Protein AF-A0A534C2X3-F1 (afdb_monomer_lite)

pLDDT: mean 89.67, std 8.49, range [65.94, 98.44]

Structure (mmCIF, N/CA/C/O backbone):
data_AF-A0A534C2X3-F1
#
_entry.id   AF-A0A534C2X3-F1
#
loop_
_atom_site.group_PDB
_atom_site.id
_atom_site.type_symbol
_atom_site.label_atom_id
_atom_site.label_alt_id
_atom_site.label_comp_id
_atom_site.label_asym_id
_atom_site.label_entity_id
_atom_site.label_seq_id
_atom_site.pdbx_PDB_ins_code
_atom_site.Cartn_x
_atom_site.Cartn_y
_atom_site.Cartn_z
_atom_site.occupancy
_atom_site.B_iso_or_equiv
_atom_site.auth_seq_id
_atom_site.auth_comp_id
_atom_site.auth_asym_id
_atom_site.auth_atom_id
_atom_site.pdbx_PDB_model_num
ATOM 1 N N . TYR A 1 1 ? 4.859 9.513 -0.189 1.00 82.31 1 TYR A N 1
ATOM 2 C CA . TYR A 1 1 ? 4.807 8.519 -1.276 1.00 82.31 1 TYR A CA 1
ATOM 3 C C . TYR A 1 1 ? 5.962 8.802 -2.224 1.00 82.31 1 TYR A C 1
ATOM 5 O O . TYR A 1 1 ? 5.995 9.909 -2.742 1.00 82.31 1 TYR A O 1
ATOM 13 N N . ASP A 1 2 ? 6.899 7.862 -2.396 1.00 84.75 2 ASP A N 1
ATOM 14 C CA . ASP A 1 2 ? 8.094 8.044 -3.250 1.00 84.75 2 ASP A CA 1
ATOM 15 C C . ASP A 1 2 ? 7.853 7.684 -4.724 1.00 84.75 2 ASP A C 1
ATOM 17 O O . ASP A 1 2 ? 8.522 8.206 -5.609 1.00 84.75 2 ASP A O 1
ATOM 21 N N . GLY A 1 3 ? 6.857 6.843 -5.009 1.00 88.94 3 GLY A N 1
ATOM 22 C CA . GLY A 1 3 ? 6.516 6.450 -6.374 1.00 88.94 3 GLY A CA 1
ATOM 23 C C . GLY A 1 3 ? 7.283 5.240 -6.917 1.00 88.94 3 GLY A C 1
ATOM 24 O O . GLY A 1 3 ? 8.183 4.705 -6.268 1.00 88.94 3 GLY A O 1
ATOM 25 N N . PRO A 1 4 ? 6.878 4.748 -8.100 1.00 92.38 4 PRO A N 1
ATOM 26 C CA . PRO A 1 4 ? 7.464 3.571 -8.720 1.00 92.38 4 PRO A CA 1
ATOM 27 C C . PRO A 1 4 ? 8.799 3.887 -9.419 1.00 92.38 4 PRO A C 1
ATOM 29 O O . PRO A 1 4 ? 8.900 4.852 -10.169 1.00 92.38 4 PRO A O 1
ATOM 32 N N . CYS A 1 5 ? 9.813 3.039 -9.220 1.00 92.88 5 CYS A N 1
ATOM 33 C CA . CYS A 1 5 ? 11.113 3.116 -9.901 1.00 92.88 5 CYS A CA 1
ATOM 34 C C . CYS A 1 5 ? 11.625 1.705 -10.270 1.00 92.88 5 CYS A C 1
ATOM 36 O O . CYS A 1 5 ? 12.561 1.202 -9.644 1.00 92.88 5 CYS A O 1
ATOM 38 N N . PRO A 1 6 ? 10.970 0.996 -11.211 1.00 94.19 6 PRO A N 1
ATOM 39 C CA . PRO A 1 6 ? 11.429 -0.315 -11.651 1.00 94.19 6 PRO A CA 1
ATOM 40 C C . PRO A 1 6 ? 12.755 -0.191 -12.428 1.00 94.19 6 PRO A C 1
ATOM 42 O O . PRO A 1 6 ? 12.922 0.759 -13.205 1.00 94.19 6 PRO A O 1
ATOM 45 N N . PRO A 1 7 ? 13.705 -1.124 -12.230 1.00 92.31 7 PRO A N 1
ATOM 46 C CA . PRO A 1 7 ? 14.969 -1.137 -12.956 1.00 92.31 7 PRO A CA 1
ATOM 47 C C . PRO A 1 7 ? 14.739 -1.412 -14.448 1.00 92.31 7 PRO A C 1
ATOM 49 O O . PRO A 1 7 ? 14.048 -2.354 -14.821 1.00 92.31 7 PRO A O 1
ATOM 52 N N . THR A 1 8 ? 15.364 -0.616 -15.316 1.00 89.50 8 THR A N 1
ATOM 53 C CA . THR A 1 8 ? 15.191 -0.727 -16.778 1.00 89.50 8 THR A CA 1
ATOM 54 C C . THR A 1 8 ? 15.913 -1.929 -17.391 1.00 89.50 8 THR A C 1
ATOM 56 O O . THR A 1 8 ? 15.568 -2.374 -18.483 1.00 89.50 8 THR A O 1
ATOM 59 N N . ASN A 1 9 ? 16.943 -2.443 -16.716 1.00 89.12 9 ASN A N 1
ATOM 60 C CA . ASN A 1 9 ? 17.860 -3.466 -17.221 1.00 89.12 9 ASN A CA 1
ATOM 61 C C . ASN A 1 9 ? 17.732 -4.820 -16.505 1.00 89.12 9 ASN A C 1
ATOM 63 O O . ASN A 1 9 ? 18.590 -5.684 -16.696 1.00 89.12 9 ASN A O 1
ATOM 67 N N . LEU A 1 10 ? 16.701 -5.007 -15.678 1.00 87.94 10 LEU A N 1
ATOM 68 C CA . LEU A 1 10 ? 16.491 -6.233 -14.916 1.00 87.94 10 LEU A CA 1
ATOM 69 C C . LEU A 1 10 ? 15.047 -6.732 -15.088 1.00 87.94 10 LEU A C 1
ATOM 71 O O . LEU A 1 10 ? 14.131 -6.123 -14.544 1.00 87.94 10 LEU A O 1
ATOM 75 N N . PRO A 1 11 ? 14.832 -7.851 -15.807 1.00 89.06 11 PRO A N 1
ATOM 76 C CA . PRO A 1 11 ? 13.520 -8.480 -15.891 1.00 89.06 11 PRO A CA 1
ATOM 77 C C . PRO A 1 11 ? 13.037 -8.999 -14.520 1.00 89.06 11 PRO A C 1
ATOM 79 O O . PRO A 1 11 ? 13.857 -9.514 -13.755 1.00 89.06 11 PRO A O 1
ATOM 82 N N . PRO A 1 12 ? 11.722 -8.962 -14.225 1.00 90.12 12 PRO A N 1
ATOM 83 C CA . PRO A 1 12 ? 10.636 -8.494 -15.090 1.00 90.12 12 PRO A CA 1
ATOM 84 C C . PRO A 1 12 ? 10.571 -6.962 -15.195 1.00 90.12 12 PRO A C 1
ATOM 86 O O . PRO A 1 12 ? 10.589 -6.258 -14.196 1.00 90.12 12 PRO A O 1
ATOM 89 N N . ASN A 1 13 ? 10.417 -6.451 -16.420 1.00 92.00 13 ASN A N 1
ATOM 90 C CA . ASN A 1 13 ? 10.418 -5.005 -16.681 1.00 92.00 13 ASN A CA 1
ATOM 91 C C . ASN A 1 13 ? 9.155 -4.292 -16.162 1.00 92.00 13 ASN A C 1
ATOM 93 O O . ASN A 1 13 ? 9.181 -3.082 -15.947 1.00 92.00 13 ASN A O 1
ATOM 97 N N . VAL A 1 14 ? 8.045 -5.017 -15.982 1.00 94.81 14 VAL A N 1
ATOM 98 C CA . VAL A 1 14 ? 6.791 -4.494 -15.418 1.00 94.81 14 VAL A CA 1
ATOM 99 C C . VAL A 1 14 ? 6.716 -4.892 -13.950 1.00 94.81 14 VAL A C 1
ATOM 101 O O . VAL A 1 14 ? 6.712 -6.078 -13.621 1.00 94.81 14 VAL A O 1
ATOM 104 N N . HIS A 1 15 ? 6.632 -3.900 -13.067 1.00 95.50 15 HIS A N 1
ATOM 105 C CA . HIS A 1 15 ? 6.445 -4.115 -11.636 1.00 95.50 15 HIS A CA 1
ATOM 106 C C . HIS A 1 15 ? 4.978 -3.932 -11.242 1.00 95.50 15 HIS A C 1
ATOM 108 O O . HIS A 1 15 ? 4.268 -3.074 -11.773 1.00 95.50 15 HIS A O 1
ATOM 114 N N . HIS A 1 16 ? 4.537 -4.741 -10.279 1.00 96.25 16 HIS A N 1
ATOM 115 C CA . HIS A 1 16 ? 3.205 -4.667 -9.688 1.00 96.25 16 HIS A CA 1
ATOM 116 C C . HIS A 1 16 ? 3.275 -3.842 -8.401 1.00 9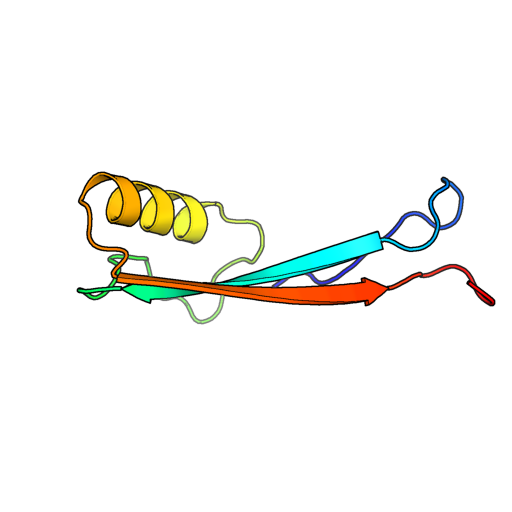6.25 16 HIS A C 1
ATOM 118 O O . HIS A 1 16 ? 3.946 -4.227 -7.444 1.00 96.25 16 HIS A O 1
ATOM 124 N N . TYR A 1 17 ? 2.558 -2.727 -8.363 1.00 95.62 17 TYR A N 1
ATOM 125 C CA . TYR A 1 17 ? 2.445 -1.855 -7.199 1.00 95.62 17 TYR A CA 1
ATOM 126 C C . TYR A 1 17 ? 1.089 -2.087 -6.544 1.00 95.62 17 TYR A C 1
ATOM 128 O O . TYR A 1 17 ? 0.054 -1.691 -7.082 1.00 95.62 17 TYR A O 1
ATOM 136 N N . VAL A 1 18 ? 1.093 -2.771 -5.400 1.00 96.44 18 VAL A N 1
ATOM 137 C CA . VAL A 1 18 ? -0.125 -3.105 -4.657 1.00 96.44 18 VAL A CA 1
ATOM 138 C C . VAL A 1 18 ? -0.401 -2.009 -3.637 1.00 96.44 18 VAL A C 1
ATOM 140 O O . VAL A 1 18 ? 0.356 -1.818 -2.688 1.00 96.44 18 VAL A O 1
ATOM 143 N N . PHE A 1 19 ? -1.497 -1.289 -3.838 1.00 95.00 19 PHE A N 1
ATOM 144 C CA . PHE A 1 19 ? -1.988 -0.283 -2.908 1.00 95.00 19 PHE A CA 1
ATOM 145 C C . PHE A 1 19 ? -3.092 -0.905 -2.071 1.00 95.00 19 PHE A C 1
ATOM 147 O O . PHE A 1 19 ? -4.126 -1.293 -2.614 1.00 95.00 19 PHE A O 1
ATOM 154 N N . THR A 1 20 ? -2.888 -0.974 -0.759 1.00 95.38 20 THR A N 1
ATOM 155 C CA . THR A 1 20 ? -3.879 -1.498 0.182 1.00 95.38 20 THR A CA 1
ATOM 156 C C . THR A 1 20 ? -4.400 -0.382 1.073 1.00 95.38 20 THR A C 1
ATOM 158 O O . THR A 1 20 ? -3.625 0.357 1.678 1.00 95.38 20 THR A O 1
ATOM 161 N N . VAL A 1 21 ? -5.721 -0.286 1.175 1.00 95.69 21 VAL A N 1
ATOM 162 C CA . VAL A 1 21 ? -6.417 0.594 2.114 1.00 95.69 21 VAL A CA 1
ATOM 163 C C . VAL A 1 21 ? -6.978 -0.259 3.244 1.00 95.69 21 VAL A C 1
ATOM 165 O O . VAL A 1 21 ? -7.566 -1.312 2.992 1.00 95.69 21 VAL A O 1
ATOM 168 N N . TYR A 1 22 ? -6.814 0.210 4.479 1.00 95.94 22 TYR A N 1
ATOM 169 C CA . TYR A 1 22 ? -7.322 -0.437 5.686 1.00 95.94 22 TYR A CA 1
ATOM 170 C C . TYR A 1 22 ? -8.411 0.426 6.321 1.00 95.94 22 TYR A C 1
ATOM 172 O O . TYR A 1 22 ? -8.210 1.617 6.553 1.00 95.94 22 TYR A O 1
ATOM 180 N N . ALA A 1 23 ? -9.556 -0.183 6.620 1.00 97.69 23 ALA A N 1
ATOM 181 C CA . ALA A 1 23 ? -10.582 0.422 7.457 1.00 97.69 23 ALA A CA 1
ATOM 182 C C . ALA A 1 23 ? -10.239 0.137 8.921 1.00 97.69 23 ALA A C 1
ATOM 184 O O . ALA A 1 23 ? -10.101 -1.025 9.306 1.00 97.69 23 ALA A O 1
ATOM 185 N N . LEU A 1 24 ? -10.101 1.184 9.730 1.00 96.88 24 LEU A N 1
ATOM 186 C CA . LEU A 1 24 ? -9.719 1.076 11.137 1.00 96.88 24 LEU A CA 1
ATOM 187 C C . LEU A 1 24 ? -10.878 1.474 12.047 1.00 96.88 24 LEU A C 1
ATOM 189 O O . LEU A 1 24 ? -11.691 2.330 11.703 1.00 96.88 24 LEU A O 1
ATOM 193 N N . ARG A 1 25 ? -10.943 0.847 13.221 1.00 96.94 25 ARG A N 1
ATOM 194 C CA . ARG A 1 25 ? -11.918 1.154 14.274 1.00 96.94 25 ARG A CA 1
ATOM 195 C C . ARG A 1 25 ? -11.637 2.489 14.965 1.00 96.94 25 ARG A C 1
ATOM 197 O O . ARG A 1 25 ? -12.565 3.113 15.469 1.00 96.94 25 ARG A O 1
ATOM 204 N N . SER A 1 26 ? -10.376 2.893 15.010 1.00 93.44 26 SER A N 1
ATOM 205 C CA . SER A 1 26 ? -9.875 4.052 15.746 1.00 93.44 26 SER A CA 1
ATOM 206 C C . SER A 1 26 ? -8.846 4.806 14.918 1.00 93.44 26 SER A C 1
ATOM 208 O O . SER A 1 26 ? -8.258 4.268 13.978 1.00 93.44 26 SER A O 1
ATOM 210 N N . GLU A 1 27 ? -8.629 6.067 15.280 1.00 91.88 27 GLU A N 1
ATOM 211 C CA . GLU A 1 27 ? -7.559 6.872 14.702 1.00 91.88 27 GLU A CA 1
ATOM 212 C C . GLU A 1 27 ? -6.187 6.302 15.079 1.00 91.88 27 GLU A C 1
ATOM 214 O O . GLU A 1 27 ? -5.952 5.879 16.213 1.00 91.88 27 GLU A O 1
ATOM 219 N N . LEU A 1 28 ? -5.266 6.300 14.115 1.00 89.25 28 LEU A N 1
ATOM 220 C CA . LEU A 1 28 ? -3.882 5.918 14.358 1.00 89.25 28 LEU A CA 1
ATOM 221 C C . LEU A 1 28 ? -3.126 7.070 15.018 1.00 89.25 28 LEU A C 1
ATOM 223 O O . LEU A 1 28 ? -3.133 8.197 14.526 1.00 89.25 28 LEU A O 1
ATOM 227 N N . SER A 1 29 ? -2.382 6.756 16.075 1.00 84.94 29 SER A N 1
ATOM 228 C CA . SER A 1 29 ? -1.418 7.685 16.660 1.00 84.94 29 SER A CA 1
ATOM 229 C C . SER A 1 29 ? -0.123 7.666 15.843 1.00 8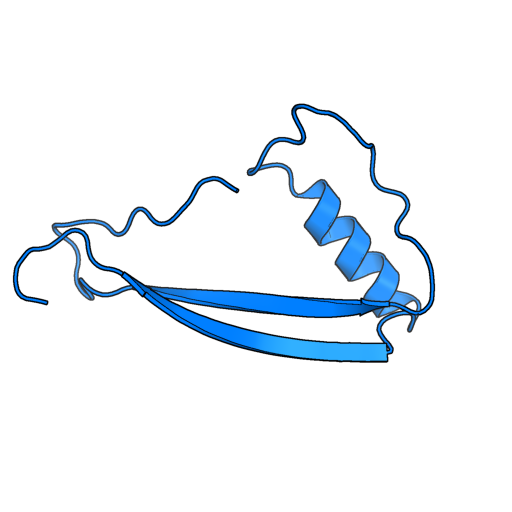4.94 29 SER A C 1
ATOM 231 O O . SER A 1 29 ? 0.802 6.907 16.131 1.00 84.94 29 SER A O 1
ATOM 233 N N . VAL A 1 30 ? -0.075 8.474 14.784 1.00 85.19 30 VAL A N 1
ATOM 234 C CA . VAL A 1 30 ? 1.126 8.708 13.965 1.00 85.19 30 VAL A CA 1
ATOM 235 C C . VAL A 1 30 ? 1.466 10.197 13.991 1.00 85.19 30 VAL A C 1
ATOM 237 O O . VAL A 1 30 ? 0.551 11.018 13.900 1.00 85.19 30 VAL A O 1
ATOM 240 N N . PRO A 1 31 ? 2.752 10.585 14.085 1.00 79.38 31 PRO A N 1
ATOM 241 C CA . PRO A 1 31 ? 3.135 11.989 14.013 1.00 79.38 31 PRO A CA 1
ATOM 242 C C . PRO A 1 31 ? 2.651 12.617 12.704 1.00 79.38 31 PRO A C 1
ATOM 244 O O . PRO A 1 31 ? 2.994 12.140 11.620 1.00 79.38 31 PRO A O 1
ATOM 247 N N . SER A 1 32 ? 1.874 13.697 12.792 1.00 72.75 32 SER A N 1
ATOM 248 C CA . SER A 1 32 ? 1.499 14.473 11.615 1.00 72.75 32 SER A CA 1
ATOM 249 C C . SER A 1 32 ? 2.591 15.498 11.311 1.00 72.75 32 SER A C 1
ATOM 251 O O . SER A 1 32 ? 3.058 16.242 12.171 1.00 72.75 32 SER A O 1
ATOM 253 N N . SER A 1 33 ? 3.043 15.513 10.064 1.00 76.44 33 SER A N 1
ATOM 254 C CA . SER A 1 33 ? 3.979 16.504 9.547 1.00 76.44 33 SER A CA 1
ATOM 255 C C . SER A 1 33 ? 3.587 16.795 8.110 1.00 76.44 33 SER A C 1
ATOM 257 O O . SER A 1 33 ? 3.268 15.872 7.361 1.00 76.44 33 SER A O 1
ATOM 259 N N . ALA A 1 34 ? 3.655 18.064 7.704 1.00 74.94 34 ALA A N 1
ATOM 260 C CA . ALA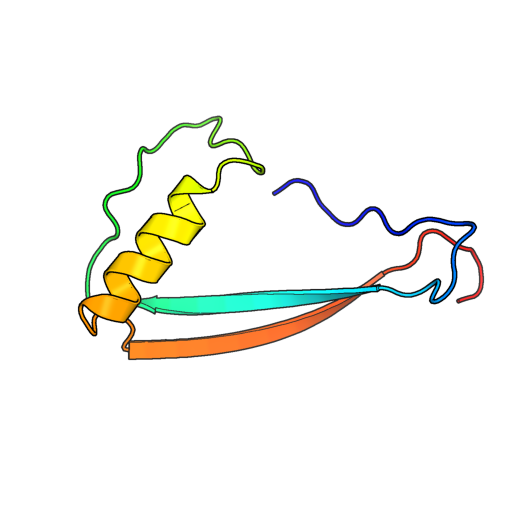 A 1 34 ? 3.518 18.435 6.294 1.00 74.94 34 ALA A CA 1
ATOM 261 C C . ALA A 1 34 ? 4.562 17.717 5.415 1.00 74.94 34 ALA A C 1
ATOM 263 O O . ALA A 1 34 ? 4.319 17.467 4.240 1.00 74.94 34 ALA A O 1
ATOM 264 N N . ASN A 1 35 ? 5.689 17.326 6.019 1.00 75.06 35 ASN A N 1
ATOM 265 C CA . ASN A 1 35 ? 6.760 16.556 5.403 1.00 75.06 35 ASN A CA 1
ATOM 266 C C . ASN A 1 35 ? 6.824 15.143 6.000 1.00 75.06 35 ASN A C 1
ATOM 268 O O . ASN A 1 35 ? 7.887 14.719 6.450 1.00 75.06 35 ASN A O 1
ATOM 272 N N . PHE A 1 36 ? 5.693 14.433 6.080 1.00 77.25 36 PHE A N 1
ATOM 273 C CA . PHE A 1 36 ? 5.698 13.020 6.468 1.00 77.25 36 PHE A CA 1
ATOM 274 C C . PHE A 1 36 ? 6.528 12.229 5.440 1.00 77.25 36 PHE A C 1
ATOM 276 O O . PHE A 1 36 ? 6.095 12.108 4.286 1.00 77.25 36 PHE A O 1
ATOM 283 N N . PRO A 1 37 ? 7.733 11.741 5.789 1.00 74.00 37 PRO A N 1
ATOM 284 C CA . PRO A 1 37 ? 8.642 11.245 4.774 1.00 74.00 37 PRO A CA 1
ATOM 285 C C . PRO A 1 37 ? 8.186 9.864 4.309 1.00 74.00 37 PRO A C 1
ATOM 287 O O . PRO A 1 37 ? 7.738 9.026 5.088 1.00 74.00 37 PRO A O 1
ATOM 290 N N . ALA A 1 38 ? 8.266 9.645 3.003 1.00 69.12 38 ALA A N 1
ATOM 291 C CA . ALA A 1 38 ? 7.684 8.485 2.343 1.00 69.12 38 ALA A CA 1
ATOM 292 C C . ALA A 1 38 ? 8.365 7.152 2.696 1.00 69.12 38 ALA A C 1
ATOM 294 O O . ALA A 1 38 ? 7.722 6.109 2.618 1.00 69.12 38 ALA A O 1
ATOM 295 N N . ASN A 1 39 ? 9.632 7.211 3.099 1.00 66.25 39 ASN A N 1
ATOM 296 C CA . ASN A 1 39 ? 10.468 6.083 3.492 1.00 66.25 39 ASN A CA 1
ATOM 297 C C . ASN A 1 39 ? 10.416 5.778 4.998 1.00 66.25 39 ASN A C 1
ATOM 299 O O . ASN A 1 39 ? 11.126 4.889 5.463 1.00 66.25 39 ASN A O 1
ATOM 303 N N . VAL A 1 40 ? 9.628 6.520 5.782 1.00 65.94 40 VAL A N 1
ATOM 304 C CA . VAL A 1 40 ? 9.533 6.279 7.223 1.00 65.94 40 VAL A CA 1
ATOM 305 C C . VAL A 1 40 ? 8.530 5.161 7.484 1.00 65.94 40 VAL A C 1
ATOM 307 O O . VAL A 1 40 ? 7.336 5.294 7.221 1.00 65.94 40 VAL A O 1
ATOM 310 N N . GLU A 1 41 ? 9.012 4.077 8.090 1.00 83.62 41 GLU A N 1
ATOM 311 C CA . GLU A 1 41 ? 8.219 2.899 8.478 1.00 83.62 41 GLU A CA 1
ATOM 312 C C . GLU A 1 41 ? 7.167 3.189 9.569 1.00 83.62 41 GLU A C 1
ATOM 314 O O . GLU A 1 41 ? 6.408 2.307 9.952 1.00 83.62 41 GLU A O 1
ATOM 319 N N . ALA A 1 42 ? 7.063 4.429 10.060 1.00 85.31 42 ALA A N 1
ATOM 320 C CA . ALA A 1 42 ? 6.155 4.823 11.139 1.00 85.31 42 ALA A CA 1
ATOM 321 C C . ALA A 1 42 ? 4.688 4.493 10.834 1.00 85.31 42 ALA A C 1
ATOM 323 O O . ALA A 1 42 ? 3.994 3.961 11.697 1.00 85.31 42 ALA A O 1
ATOM 324 N N . LEU A 1 43 ? 4.216 4.763 9.609 1.00 86.56 43 LEU A N 1
ATOM 325 C CA . LEU A 1 43 ? 2.847 4.401 9.223 1.00 86.56 43 LEU A CA 1
ATOM 326 C C . LEU A 1 43 ? 2.667 2.877 9.170 1.00 86.56 43 LEU A C 1
ATOM 328 O O . LEU A 1 43 ? 1.629 2.368 9.588 1.00 86.56 43 LEU A O 1
ATOM 332 N N . PHE A 1 44 ? 3.679 2.151 8.687 1.00 88.06 44 PHE A N 1
ATOM 333 C CA . PHE A 1 44 ? 3.653 0.693 8.616 1.00 88.06 44 PHE A CA 1
ATOM 334 C C . PHE A 1 44 ? 3.590 0.066 10.015 1.00 88.06 44 PHE A C 1
ATOM 336 O O . PHE A 1 44 ? 2.715 -0.758 10.271 1.00 88.06 44 PHE A O 1
ATOM 343 N N . HIS A 1 45 ? 4.435 0.511 10.947 1.00 89.88 45 HIS A N 1
ATOM 344 C CA . HIS A 1 45 ? 4.417 0.034 12.333 1.00 89.88 45 HIS A CA 1
ATOM 345 C C . HIS A 1 45 ? 3.100 0.370 13.037 1.00 89.88 45 HIS A C 1
ATOM 347 O O . HIS A 1 45 ? 2.519 -0.496 13.684 1.00 89.88 45 HIS A O 1
ATOM 353 N N . ALA A 1 46 ? 2.565 1.579 12.843 1.00 90.94 46 ALA A N 1
ATOM 354 C CA . ALA A 1 46 ? 1.284 1.953 13.435 1.00 90.94 46 ALA A CA 1
ATOM 355 C C . ALA A 1 46 ? 0.128 1.066 12.924 1.00 90.94 46 ALA A C 1
ATOM 357 O O . ALA A 1 46 ? -0.738 0.662 13.704 1.00 90.94 46 ALA A O 1
ATOM 358 N N . LEU A 1 47 ? 0.133 0.712 11.631 1.00 92.62 47 LEU A N 1
ATOM 359 C CA . LEU A 1 47 ? -0.828 -0.232 11.051 1.00 92.62 47 LEU A CA 1
ATOM 360 C C . LEU A 1 47 ? -0.650 -1.662 11.585 1.00 92.62 47 LEU A C 1
ATOM 362 O O . LEU A 1 47 ? -1.654 -2.322 11.856 1.00 92.62 47 LEU A O 1
ATOM 366 N N . LEU A 1 48 ? 0.589 -2.136 11.768 1.00 93.50 48 LEU A N 1
ATOM 367 C CA . LEU A 1 48 ? 0.867 -3.442 12.382 1.00 93.50 48 LEU A CA 1
ATOM 368 C C . LEU A 1 48 ? 0.342 -3.510 13.818 1.00 93.50 48 LEU A C 1
ATOM 370 O O . LEU A 1 48 ? -0.357 -4.460 14.173 1.00 93.50 48 LEU A O 1
ATOM 374 N N . ASP A 1 49 ? 0.609 -2.482 14.620 1.00 94.38 49 ASP A N 1
ATOM 375 C CA . ASP A 1 49 ? 0.133 -2.414 15.999 1.00 94.38 49 ASP A CA 1
ATOM 376 C C . ASP A 1 49 ? -1.402 -2.387 16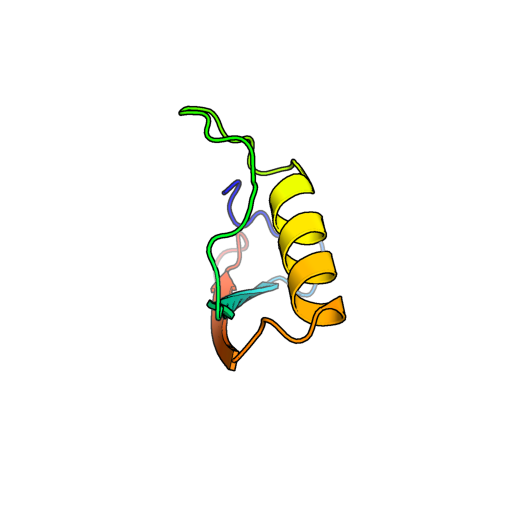.058 1.00 94.38 49 ASP A C 1
ATOM 378 O O . ASP A 1 49 ? -2.008 -3.084 16.875 1.00 94.38 49 ASP A O 1
ATOM 382 N N . ALA A 1 50 ? -2.058 -1.624 15.176 1.00 94.56 50 ALA A N 1
ATOM 383 C CA . ALA A 1 50 ? -3.519 -1.610 15.068 1.00 94.56 50 ALA A CA 1
ATOM 384 C C . ALA A 1 50 ? -4.080 -2.985 14.665 1.00 94.56 50 ALA A C 1
ATOM 386 O O . ALA A 1 50 ? -5.080 -3.437 15.228 1.00 94.56 50 ALA A O 1
ATOM 387 N N . ALA A 1 51 ? -3.420 -3.688 13.740 1.00 94.38 51 ALA A N 1
ATOM 388 C CA . ALA A 1 51 ? -3.794 -5.049 13.363 1.00 94.38 51 ALA A CA 1
ATOM 389 C C . ALA A 1 51 ? -3.663 -6.022 14.547 1.00 94.38 51 ALA A C 1
ATOM 391 O O . ALA A 1 51 ? -4.593 -6.783 14.811 1.00 94.38 51 ALA A O 1
ATOM 392 N N . MET A 1 52 ? -2.568 -5.946 15.311 1.00 95.62 52 MET A N 1
ATOM 393 C CA . MET A 1 52 ? -2.356 -6.761 16.516 1.00 95.62 52 MET A CA 1
ATOM 394 C C . MET A 1 52 ? -3.394 -6.497 17.613 1.00 95.62 52 MET A C 1
ATOM 396 O O . MET A 1 52 ? -3.767 -7.420 18.337 1.00 95.62 52 MET A O 1
ATOM 400 N N . ARG A 1 53 ? -3.892 -5.261 17.727 1.00 95.69 53 ARG A N 1
ATOM 401 C CA . ARG A 1 53 ? -4.988 -4.904 18.646 1.00 95.69 53 ARG A CA 1
ATOM 402 C C . ARG A 1 53 ? -6.381 -5.274 18.121 1.00 95.69 53 ARG A C 1
ATOM 404 O O . ARG A 1 53 ? -7.366 -5.065 18.826 1.00 95.69 53 ARG A O 1
ATOM 411 N N . GLY A 1 54 ? -6.489 -5.815 16.906 1.00 96.00 54 GLY A N 1
ATOM 412 C CA . GLY A 1 54 ? -7.774 -6.140 16.281 1.00 96.00 54 GLY A CA 1
ATOM 413 C C . GLY A 1 54 ? -8.582 -4.905 15.865 1.00 96.00 54 GLY A C 1
ATOM 414 O O . GLY A 1 54 ? -9.810 -4.957 15.806 1.00 96.00 54 GLY A O 1
ATOM 415 N N . GLU A 1 55 ? -7.915 -3.780 15.601 1.00 96.62 55 GLU A N 1
ATOM 416 C CA . GLU A 1 55 ? -8.556 -2.522 15.197 1.00 96.62 55 GLU A CA 1
ATOM 417 C C . GLU A 1 55 ? -8.779 -2.424 13.682 1.00 96.62 55 GLU A C 1
ATOM 419 O O . GLU A 1 55 ? -9.493 -1.532 13.231 1.00 96.62 55 GLU A O 1
ATOM 424 N N . VAL A 1 56 ? -8.222 -3.340 12.887 1.00 97.19 56 VAL A N 1
ATOM 425 C CA . VAL A 1 56 ? -8.489 -3.425 11.444 1.00 97.19 56 VAL A CA 1
ATOM 426 C C . VAL A 1 56 ? -9.845 -4.096 11.216 1.00 97.19 56 VAL A C 1
ATOM 428 O O . VAL A 1 56 ? -10.021 -5.281 11.489 1.00 97.19 56 VAL A O 1
ATOM 431 N N . LEU A 1 57 ? -10.805 -3.336 10.694 1.00 98.06 57 LEU A N 1
ATOM 432 C CA . LEU A 1 57 ? -12.164 -3.795 10.387 1.00 98.06 57 LEU A CA 1
ATOM 433 C C . LEU A 1 57 ? -12.263 -4.473 9.015 1.00 98.06 57 LEU A C 1
ATOM 435 O O . LEU A 1 57 ? -13.162 -5.276 8.780 1.00 98.06 57 LEU A O 1
ATOM 439 N N . GLY A 1 58 ? -11.357 -4.131 8.103 1.00 97.69 58 GLY A N 1
ATOM 440 C CA . GLY A 1 58 ? -11.300 -4.690 6.760 1.00 97.69 58 GLY A CA 1
ATOM 441 C C . GLY A 1 58 ? -10.208 -4.035 5.925 1.00 97.69 58 GLY A C 1
ATOM 442 O O . GLY A 1 58 ? -9.608 -3.037 6.330 1.00 97.69 58 GLY A O 1
ATOM 443 N N . SER A 1 59 ? -9.955 -4.592 4.746 1.00 97.38 59 SER A N 1
ATOM 444 C CA . SER A 1 59 ? -9.022 -4.024 3.781 1.00 97.38 59 SER A CA 1
ATOM 445 C C . SER A 1 59 ? -9.480 -4.272 2.350 1.00 97.38 59 SER A C 1
ATOM 447 O O . SER A 1 59 ? -10.247 -5.192 2.066 1.00 97.38 59 SER A O 1
ATOM 449 N N . ALA A 1 60 ? -9.001 -3.429 1.445 1.00 98.44 60 ALA A N 1
ATOM 450 C CA . ALA A 1 60 ? -9.157 -3.604 0.010 1.00 98.44 60 ALA A CA 1
ATOM 451 C C . ALA A 1 60 ? -7.839 -3.246 -0.669 1.00 98.44 60 ALA A C 1
ATOM 453 O O . ALA A 1 60 ? -7.119 -2.364 -0.200 1.00 98.44 60 ALA A O 1
ATOM 454 N N . SER A 1 61 ? -7.520 -3.932 -1.763 1.00 98.12 61 SER A N 1
ATOM 455 C CA . SER A 1 61 ? -6.300 -3.669 -2.523 1.00 98.12 61 SER A CA 1
ATOM 456 C C . SER A 1 61 ? -6.596 -3.447 -3.994 1.00 98.12 61 SER A C 1
ATOM 458 O O . SER A 1 61 ? -7.505 -4.061 -4.551 1.00 98.12 61 SER A O 1
ATOM 460 N N . MET A 1 62 ? -5.782 -2.604 -4.621 1.00 98.19 62 MET A N 1
ATOM 461 C CA . MET A 1 62 ? -5.694 -2.481 -6.071 1.00 98.19 62 MET A CA 1
ATOM 462 C C . MET A 1 62 ? -4.244 -2.648 -6.517 1.00 98.19 62 MET A C 1
ATOM 464 O O . MET A 1 62 ? -3.319 -2.270 -5.797 1.00 98.19 62 MET A O 1
ATOM 468 N N . THR A 1 63 ? -4.052 -3.180 -7.718 1.00 98.06 63 THR A N 1
ATOM 469 C CA . THR A 1 63 ? -2.723 -3.362 -8.304 1.00 98.06 63 THR A CA 1
ATOM 470 C C . THR A 1 63 ? -2.566 -2.435 -9.498 1.00 98.06 63 THR A C 1
ATOM 472 O O . THR A 1 63 ? -3.311 -2.543 -10.470 1.00 98.06 63 THR A O 1
ATOM 475 N N . GLY A 1 64 ? -1.589 -1.535 -9.421 1.00 96.2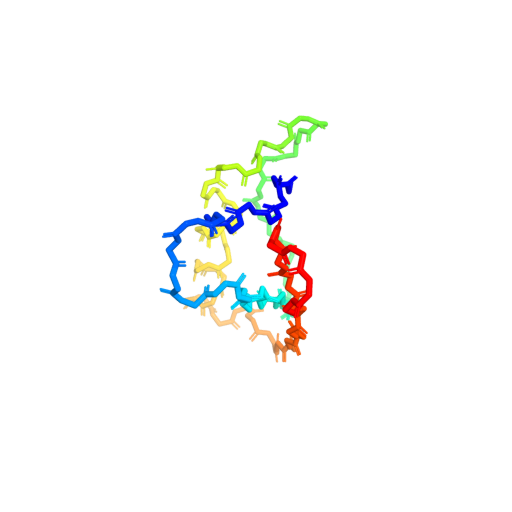5 64 GLY A N 1
ATOM 476 C CA . GLY A 1 64 ? -1.108 -0.753 -10.555 1.00 96.25 64 GLY A CA 1
ATOM 477 C C . GLY A 1 64 ? 0.090 -1.437 -11.207 1.00 96.25 64 GLY A C 1
ATOM 478 O O . GLY A 1 64 ? 0.905 -2.054 -10.523 1.00 96.25 64 GLY A O 1
ATOM 479 N N . LEU A 1 65 ? 0.208 -1.317 -12.524 1.00 95.69 65 LEU A N 1
ATOM 480 C CA . LEU A 1 65 ? 1.358 -1.802 -13.284 1.00 95.69 65 LEU A CA 1
ATOM 481 C C . LEU A 1 65 ? 2.172 -0.607 -13.768 1.00 95.69 65 LEU A C 1
ATOM 483 O O . LEU A 1 65 ? 1.598 0.383 -14.221 1.00 95.69 65 LEU A O 1
ATOM 487 N N . TYR A 1 66 ? 3.496 -0.695 -13.676 1.00 95.44 66 TYR A N 1
ATOM 488 C CA . TYR A 1 66 ? 4.380 0.332 -14.218 1.00 95.44 66 TYR A CA 1
ATOM 489 C C . TYR A 1 66 ? 5.690 -0.269 -14.722 1.00 95.44 66 TYR A C 1
ATOM 491 O O . TYR A 1 66 ? 6.252 -1.174 -14.100 1.00 95.44 66 TYR A O 1
ATOM 499 N N . SER A 1 67 ? 6.176 0.273 -15.837 1.00 94.81 67 SER A N 1
ATOM 500 C CA . SER A 1 67 ? 7.510 0.027 -16.370 1.00 94.81 67 SER A CA 1
ATOM 501 C C . SER A 1 67 ? 8.153 1.337 -16.802 1.00 94.81 67 SER A C 1
ATOM 503 O O . SER A 1 67 ? 7.487 2.247 -17.294 1.00 94.81 67 SER A O 1
ATOM 505 N N . THR A 1 68 ? 9.467 1.407 -16.632 1.00 93.50 68 THR A N 1
ATOM 506 C CA . THR A 1 68 ? 10.336 2.446 -17.196 1.00 93.50 68 THR A CA 1
ATOM 507 C C . THR A 1 68 ? 10.939 2.015 -18.539 1.00 93.50 68 THR A C 1
ATOM 509 O O . THR A 1 68 ? 11.593 2.822 -19.199 1.00 93.50 68 THR A O 1
ATOM 512 N N . THR A 1 69 ? 10.711 0.768 -18.965 1.00 92.44 69 THR A N 1
ATOM 513 C CA . THR A 1 69 ? 11.183 0.217 -20.238 1.00 92.44 69 THR A CA 1
ATOM 514 C C . THR A 1 69 ? 10.126 0.448 -21.327 1.00 92.44 69 THR A C 1
ATOM 516 O O . THR A 1 69 ? 8.984 0.022 -21.174 1.00 92.44 69 THR A O 1
ATOM 519 N N . PRO A 1 70 ? 10.453 1.119 -22.446 1.00 85.00 70 PRO A N 1
ATOM 520 C CA . PRO A 1 70 ? 9.494 1.325 -23.529 1.00 85.00 70 PRO A CA 1
ATOM 521 C C . PRO A 1 70 ? 9.023 0.003 -24.156 1.00 85.00 70 PRO A C 1
ATOM 523 O O . PRO A 1 70 ? 9.834 -0.878 -24.434 1.00 85.00 70 PRO A O 1
ATOM 526 N N . GLY A 1 71 ? 7.725 -0.100 -24.455 1.00 80.06 71 GLY A N 1
ATOM 527 C CA . GLY A 1 71 ? 7.151 -1.231 -25.198 1.00 80.06 71 GLY A CA 1
ATOM 528 C C . GLY A 1 71 ? 6.823 -2.475 -24.366 1.00 80.06 71 GLY A C 1
ATOM 529 O O . GLY A 1 71 ? 6.547 -3.520 -24.954 1.00 80.06 71 GLY A O 1
ATOM 530 N N . THR A 1 72 ? 6.849 -2.367 -23.036 1.00 68.81 72 THR A N 1
ATOM 531 C CA . THR A 1 72 ? 6.396 -3.404 -22.093 1.00 68.81 72 THR A CA 1
ATOM 532 C C . THR A 1 72 ? 5.099 -3.027 -21.408 1.00 68.81 72 THR A C 1
ATOM 534 O O . THR A 1 72 ? 4.954 -1.822 -21.098 1.00 68.81 72 THR A O 1
#

Radius of gyration: 15.81 Å; chains: 1; bounding box: 30×27×44 Å

Secondary structure (DSSP, 8-state):
-------TTSS--SEEEEEEEEEESS-------TT--TT-THHHHHHHHHHHTT-EEE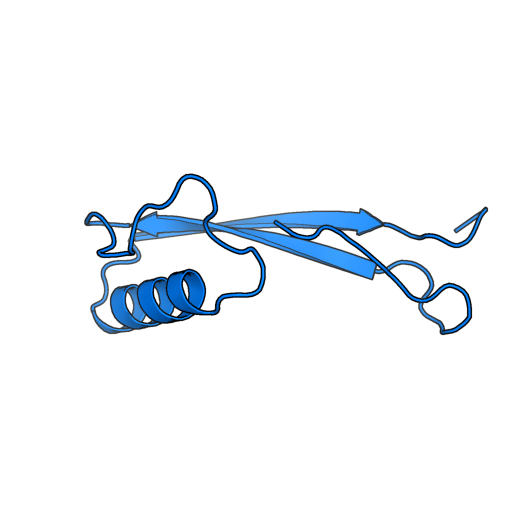EEEEEEEE-SSTT-

Foldseek 3Di:
DPDDDADQPDPPQKDKDKDKDFDFQDDFPADDDPCPDPPDCRVVVSVVVRVVVVGTPDMDIDIDIDGPHPPD

Sequence (72 aa):
YDGPCPPTNLPPNVHHYVFTVYALRSELSVPSSANFPANVEALFHALLDAAMRGEVLGSASMTGLYSTTPGT